Protein AF-A0A078SI77-F1 (afdb_monomer_lite)

Sequence (93 aa):
MDLYIRFWEYSCGVGSIPDWSIIIVRSNFKRNQQENLKDLARFFKEYAPRYGYKYLCTEDDDYKYYQTLGLKLIHRGFFRQYNYGLSLKELEV

Organism: NCBI:txid1339349

pLDDT: mean 90.33, std 7.01, range [67.69, 97.19]

Foldseek 3Di:
DDWDKDQFADDVCPPLDDHLEIEGADDDDPPPRLVVLVVVLVVCLPPSVVVVRWKYKYWLPPVPSCVSFVWAFRDQDPPRITMTMDTSVPTDD

Structure (mmCIF, N/CA/C/O backbone):
data_AF-A0A078SI77-F1
#
_entry.id   AF-A0A078SI77-F1
#
loop_
_atom_site.group_PDB
_atom_site.id
_atom_site.type_symbol
_atom_site.label_atom_id
_atom_site.label_alt_id
_atom_site.label_comp_id
_atom_site.label_asym_id
_atom_site.label_entity_id
_atom_site.label_seq_id
_atom_site.pdbx_PDB_ins_code
_atom_site.Cartn_x
_atom_site.Cartn_y
_atom_site.Cartn_z
_atom_site.occupancy
_atom_site.B_iso_or_equiv
_atom_site.auth_seq_id
_atom_site.auth_comp_id
_atom_site.auth_asym_id
_atom_site.auth_atom_id
_atom_site.pdbx_PDB_model_num
ATOM 1 N N . MET A 1 1 ? -19.579 -1.006 4.523 1.00 67.69 1 MET A N 1
ATOM 2 C CA . MET A 1 1 ? -18.190 -0.526 4.442 1.00 67.69 1 MET A CA 1
ATOM 3 C C . MET A 1 1 ? -17.989 -0.172 2.989 1.00 67.69 1 MET A C 1
ATOM 5 O O . MET A 1 1 ? -18.393 -0.979 2.163 1.00 67.69 1 MET A O 1
ATOM 9 N N . ASP A 1 2 ? -17.508 1.032 2.697 1.00 85.19 2 ASP A N 1
ATOM 10 C CA . ASP A 1 2 ? -17.191 1.436 1.322 1.00 85.19 2 ASP A CA 1
ATOM 11 C C . ASP A 1 2 ? -15.679 1.278 1.154 1.00 85.19 2 ASP A C 1
ATOM 13 O O . ASP A 1 2 ? -14.908 1.958 1.832 1.00 85.19 2 ASP A O 1
ATOM 17 N N . LEU A 1 3 ? -15.266 0.287 0.370 1.00 90.69 3 LEU A N 1
ATOM 18 C CA . LEU A 1 3 ? -13.866 -0.039 0.135 1.00 90.69 3 LEU A CA 1
ATOM 19 C C . LEU A 1 3 ? -13.664 -0.174 -1.366 1.00 90.69 3 LEU A C 1
ATOM 21 O O . LEU A 1 3 ? -14.230 -1.066 -1.994 1.00 90.69 3 LEU A O 1
ATOM 25 N N . TYR A 1 4 ? -12.831 0.701 -1.911 1.00 92.50 4 TYR A N 1
ATOM 26 C CA . TYR A 1 4 ? -12.416 0.669 -3.296 1.00 92.50 4 TYR A CA 1
ATOM 27 C C . TYR A 1 4 ? -10.906 0.480 -3.367 1.00 92.50 4 TYR A C 1
ATOM 29 O O . TYR A 1 4 ? -10.121 1.326 -2.927 1.00 92.50 4 TYR A O 1
ATOM 37 N N . ILE A 1 5 ? -10.519 -0.670 -3.909 1.00 94.12 5 ILE A N 1
ATOM 38 C C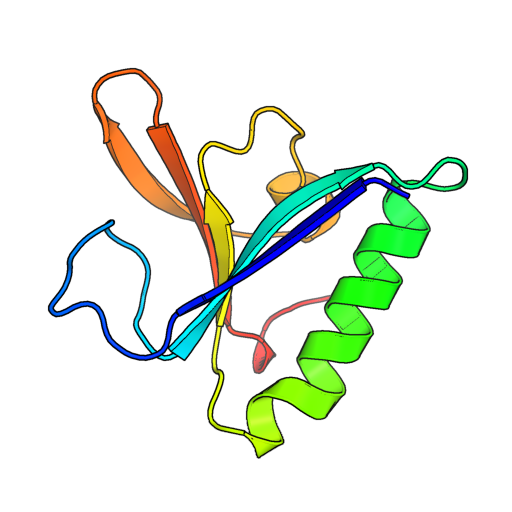A . ILE A 1 5 ? -9.137 -1.084 -4.106 1.00 94.12 5 ILE A CA 1
ATOM 39 C C . ILE A 1 5 ? -8.979 -1.462 -5.569 1.00 94.12 5 ILE A C 1
ATOM 41 O O . ILE A 1 5 ? -9.840 -2.139 -6.132 1.00 94.12 5 ILE A O 1
ATOM 45 N N . ARG A 1 6 ? -7.864 -1.052 -6.168 1.00 94.38 6 ARG A N 1
ATOM 46 C CA . ARG A 1 6 ? -7.470 -1.487 -7.505 1.00 94.38 6 ARG A CA 1
ATOM 47 C C . ARG A 1 6 ? -6.229 -2.351 -7.432 1.00 94.38 6 ARG A C 1
ATOM 49 O O . ARG A 1 6 ? -5.274 -2.038 -6.725 1.00 94.38 6 ARG A O 1
ATOM 56 N N . PHE A 1 7 ? -6.250 -3.402 -8.227 1.00 94.12 7 PHE A N 1
ATOM 57 C CA . PHE A 1 7 ? -5.091 -4.221 -8.511 1.00 94.12 7 PHE A CA 1
ATOM 58 C C . PHE A 1 7 ? -4.469 -3.723 -9.814 1.00 94.12 7 PHE A C 1
ATOM 60 O O . PHE A 1 7 ? -5.139 -3.661 -10.842 1.00 94.12 7 PHE A O 1
ATOM 67 N N . TRP A 1 8 ? -3.220 -3.279 -9.739 1.00 92.94 8 TRP A N 1
ATOM 68 C CA . TRP A 1 8 ? -2.537 -2.554 -10.803 1.00 92.94 8 TRP A CA 1
ATOM 69 C C . TRP A 1 8 ? -1.334 -3.361 -11.284 1.00 92.94 8 TRP A C 1
ATOM 71 O O . TRP A 1 8 ? -0.234 -3.239 -10.748 1.00 92.94 8 TRP A O 1
ATOM 81 N N . GLU A 1 9 ? -1.559 -4.252 -12.248 1.00 91.81 9 GLU A N 1
ATOM 82 C CA . GLU A 1 9 ? -0.556 -5.236 -12.683 1.00 91.81 9 GLU A CA 1
ATOM 83 C C . GLU A 1 9 ? 0.414 -4.676 -13.723 1.00 91.81 9 GLU A C 1
ATOM 85 O O . GLU A 1 9 ? 1.620 -4.877 -13.599 1.00 91.81 9 GLU A O 1
ATOM 90 N N . TYR A 1 10 ? -0.091 -3.946 -14.717 1.00 86.62 10 TYR A N 1
ATOM 91 C CA . TYR A 1 10 ? 0.729 -3.379 -15.780 1.00 86.62 10 TYR A CA 1
ATOM 92 C C . TYR A 1 10 ? 0.132 -2.084 -16.315 1.00 86.62 10 TYR A C 1
ATOM 94 O O . TYR A 1 10 ? -1.047 -2.022 -16.661 1.00 86.62 10 TYR A O 1
ATOM 102 N N . SER A 1 11 ? 0.966 -1.057 -16.399 1.00 78.06 11 SER A N 1
ATOM 103 C CA . SER A 1 11 ? 0.539 0.298 -16.728 1.00 78.06 11 SER A CA 1
ATOM 104 C C . SER A 1 11 ? 1.316 0.955 -17.846 1.00 78.06 11 SER A C 1
ATOM 106 O O . SER A 1 11 ? 0.934 2.042 -18.267 1.00 78.06 11 SER A O 1
ATOM 108 N N . CYS A 1 12 ? 2.419 0.365 -18.316 1.00 79.19 12 CYS A N 1
ATOM 109 C CA . CYS A 1 12 ? 3.355 1.046 -19.220 1.00 79.19 12 CYS A CA 1
ATOM 110 C C . CYS A 1 12 ? 3.800 2.436 -18.702 1.00 79.19 12 CYS A C 1
ATOM 112 O O . CYS A 1 12 ? 4.097 3.323 -19.500 1.00 79.19 12 CYS A O 1
ATOM 114 N N . GLY A 1 13 ? 3.799 2.664 -17.382 1.00 71.81 13 GLY A N 1
ATOM 115 C CA . GLY A 1 13 ? 4.101 3.968 -16.778 1.00 71.81 13 GLY A CA 1
ATOM 116 C C . GLY A 1 13 ? 2.918 4.946 -16.699 1.00 71.81 13 GLY A C 1
ATOM 117 O O . GLY A 1 13 ? 3.088 6.071 -16.221 1.00 71.81 13 GLY A O 1
ATOM 118 N N . VAL A 1 14 ? 1.715 4.542 -17.119 1.00 77.75 14 VAL A N 1
ATOM 119 C CA . VAL A 1 14 ? 0.483 5.325 -16.944 1.00 77.75 14 VAL A CA 1
ATOM 120 C C . VAL A 1 14 ? 0.151 5.448 -15.454 1.00 77.75 14 VAL A C 1
ATOM 122 O O . VAL A 1 14 ? 0.274 4.499 -14.687 1.00 77.75 14 VAL A O 1
ATOM 125 N N . GLY A 1 15 ? -0.271 6.639 -15.026 1.00 76.94 15 GLY A N 1
ATOM 126 C CA . GLY A 1 15 ? -0.709 6.893 -13.649 1.00 76.94 15 GLY A CA 1
ATOM 127 C C . GLY A 1 15 ? 0.420 7.095 -12.634 1.00 76.94 15 GLY A C 1
ATOM 128 O O . GLY A 1 15 ? 0.131 7.386 -11.478 1.00 76.94 15 GLY A O 1
ATOM 129 N N . SER A 1 16 ? 1.692 6.988 -13.045 1.00 86.19 16 SER A N 1
ATOM 130 C CA . SER A 1 16 ? 2.861 7.242 -12.182 1.00 86.19 16 SER A CA 1
ATOM 131 C C . SER A 1 16 ? 2.853 6.437 -10.871 1.00 86.19 16 SER A C 1
ATOM 133 O O . SER A 1 16 ? 3.309 6.908 -9.828 1.00 86.19 16 SER A O 1
ATOM 135 N N . ILE A 1 17 ? 2.321 5.216 -10.939 1.00 89.81 17 ILE A N 1
ATOM 136 C CA . ILE A 1 17 ? 2.320 4.206 -9.879 1.00 89.81 17 ILE A CA 1
ATOM 137 C C . ILE A 1 17 ? 3.092 2.992 -10.414 1.00 89.81 17 ILE A C 1
ATOM 139 O O . ILE A 1 17 ? 2.912 2.649 -11.584 1.00 89.81 17 ILE A O 1
ATOM 143 N N . PRO A 1 18 ? 3.956 2.344 -9.610 1.00 91.31 18 PRO A N 1
ATOM 144 C CA . PRO A 1 18 ? 4.676 1.154 -10.049 1.00 91.31 18 PRO A CA 1
ATOM 145 C C . PRO A 1 18 ? 3.736 0.038 -10.513 1.00 91.31 18 PRO A C 1
ATOM 147 O O . PRO A 1 18 ? 2.664 -0.166 -9.945 1.00 91.31 18 PRO A O 1
ATOM 150 N N . ASP A 1 19 ? 4.166 -0.737 -11.501 1.00 93.69 19 ASP A N 1
ATOM 151 C CA . ASP A 1 19 ? 3.492 -1.986 -11.854 1.00 93.69 19 ASP A CA 1
ATOM 152 C C . ASP A 1 19 ? 3.512 -2.966 -10.672 1.00 93.69 19 ASP A C 1
ATOM 154 O O . ASP A 1 19 ? 4.393 -2.913 -9.805 1.00 93.69 19 ASP A O 1
ATOM 158 N N . TRP A 1 20 ? 2.551 -3.888 -10.653 1.00 95.62 20 TRP A N 1
ATOM 159 C CA . TRP A 1 20 ? 2.333 -4.830 -9.551 1.00 95.62 20 TRP A CA 1
ATOM 160 C C . TRP A 1 20 ? 2.037 -4.134 -8.213 1.00 95.6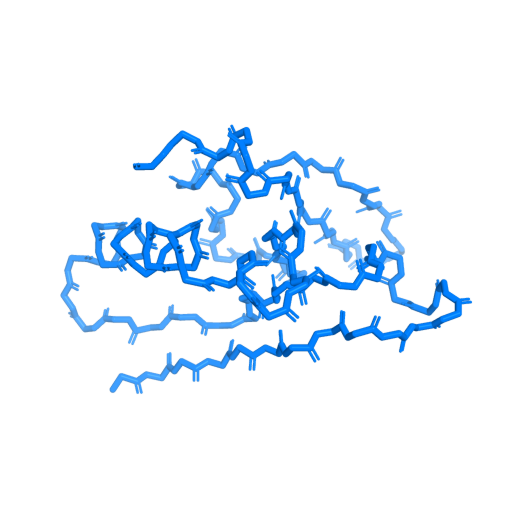2 20 TRP A C 1
ATOM 162 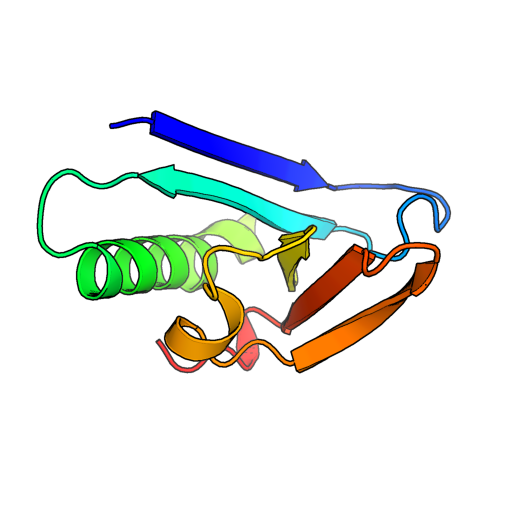O O . TRP A 1 20 ? 2.536 -4.540 -7.157 1.00 95.62 20 TRP A O 1
ATOM 172 N N . SER A 1 21 ? 1.214 -3.085 -8.249 1.00 95.38 21 SER A N 1
ATOM 173 C CA . SER A 1 21 ? 0.766 -2.340 -7.069 1.00 95.38 21 SER A CA 1
ATOM 174 C C . SER A 1 21 ? -0.655 -2.711 -6.664 1.00 95.38 21 SER A C 1
ATOM 176 O O . SER A 1 21 ? -1.524 -2.953 -7.499 1.00 95.38 21 SER A O 1
ATOM 178 N N . ILE A 1 22 ? -0.917 -2.696 -5.363 1.00 96.62 22 ILE A N 1
ATOM 179 C CA . ILE A 1 22 ? -2.271 -2.622 -4.817 1.00 96.62 22 ILE A CA 1
ATOM 180 C C . ILE A 1 22 ? -2.525 -1.168 -4.455 1.00 96.62 22 ILE A C 1
ATOM 182 O O . ILE A 1 22 ? -1.761 -0.587 -3.690 1.00 96.62 22 ILE A O 1
ATOM 186 N N . ILE A 1 23 ? -3.589 -0.578 -4.991 1.00 94.94 23 ILE A N 1
ATOM 187 C CA . ILE A 1 23 ? -3.923 0.828 -4.774 1.00 94.94 23 ILE A CA 1
ATOM 188 C C . ILE A 1 23 ? -5.179 0.908 -3.913 1.00 94.94 23 ILE A C 1
ATOM 190 O O . ILE A 1 23 ? -6.263 0.531 -4.361 1.00 94.94 23 ILE A O 1
ATOM 194 N N . ILE A 1 24 ? -5.046 1.421 -2.692 1.00 94.62 24 ILE A N 1
ATOM 195 C CA . ILE A 1 24 ? -6.187 1.785 -1.849 1.00 94.62 24 ILE A CA 1
ATOM 196 C C . ILE A 1 24 ? -6.658 3.164 -2.305 1.00 94.62 24 ILE A C 1
ATOM 198 O O . ILE A 1 24 ? -5.995 4.166 -2.050 1.00 94.62 24 ILE A O 1
ATOM 202 N N . VAL A 1 25 ? -7.800 3.205 -2.989 1.00 91.81 25 VAL A N 1
ATOM 203 C CA . VAL A 1 25 ? -8.383 4.453 -3.501 1.00 91.81 25 VAL A CA 1
ATOM 204 C C . VAL A 1 25 ? -9.313 5.071 -2.464 1.00 91.81 25 VAL A C 1
ATOM 206 O O . VAL A 1 25 ? -9.298 6.271 -2.216 1.00 91.81 25 VAL A O 1
ATOM 209 N N . ARG A 1 26 ? -10.135 4.240 -1.819 1.00 90.62 26 ARG A N 1
ATOM 210 C CA . ARG A 1 26 ? -11.033 4.674 -0.749 1.00 90.62 26 ARG A CA 1
ATOM 211 C C . ARG A 1 26 ? -11.226 3.552 0.248 1.00 90.62 26 ARG A C 1
ATOM 213 O O . ARG A 1 26 ? -11.510 2.423 -0.133 1.00 90.62 26 ARG A O 1
ATOM 220 N N . SER A 1 27 ? -11.151 3.874 1.530 1.00 88.69 27 SER A N 1
ATOM 221 C CA . SER A 1 27 ? -11.566 2.993 2.616 1.00 88.69 27 SER A CA 1
ATOM 222 C C . SER A 1 27 ? -12.388 3.774 3.641 1.00 88.69 27 SER A C 1
ATOM 224 O O . SER A 1 27 ? -11.942 4.780 4.191 1.00 88.69 27 SER A O 1
ATOM 226 N N . ASN A 1 28 ? -13.610 3.314 3.892 1.00 88.50 28 ASN A N 1
ATOM 227 C CA . ASN A 1 28 ? -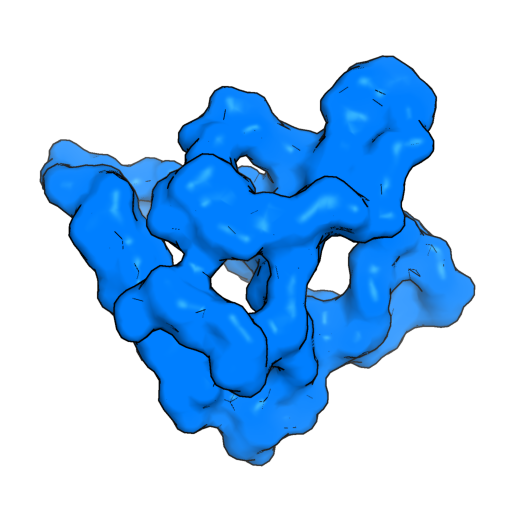14.523 3.893 4.871 1.00 88.50 28 ASN A CA 1
ATOM 228 C C . ASN A 1 28 ? -15.065 2.788 5.790 1.00 88.50 28 ASN A C 1
ATOM 230 O O . ASN A 1 28 ? -16.154 2.223 5.591 1.00 88.50 28 ASN A O 1
ATOM 234 N N . PHE A 1 29 ? -14.252 2.442 6.784 1.00 88.56 29 PHE A N 1
ATOM 235 C CA . PHE A 1 29 ? -14.608 1.568 7.889 1.00 88.56 29 PHE A CA 1
ATOM 236 C C . PHE A 1 29 ? -15.446 2.352 8.907 1.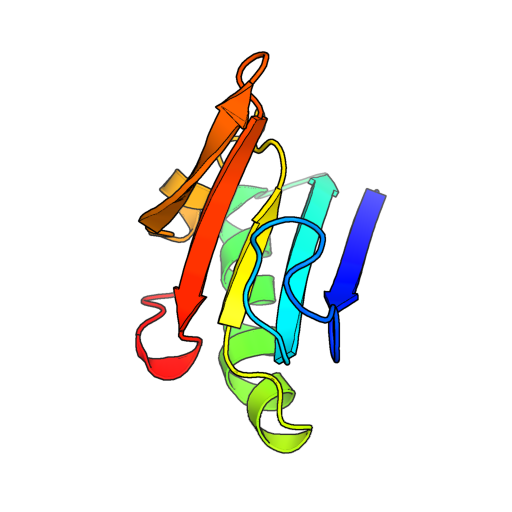00 88.56 29 PHE A C 1
ATOM 238 O O . PHE A 1 29 ? -15.067 3.420 9.377 1.00 88.56 29 PHE A O 1
ATOM 245 N N . LYS A 1 30 ? -16.600 1.797 9.301 1.00 86.75 30 LYS A N 1
ATOM 246 C CA . LYS A 1 30 ? -17.554 2.475 10.204 1.00 86.75 30 LYS A CA 1
ATOM 247 C C . LYS A 1 30 ? -17.032 2.673 11.636 1.00 86.75 30 LYS A C 1
ATOM 249 O O . LYS A 1 30 ? -17.596 3.467 12.381 1.00 86.75 30 LYS A O 1
ATOM 254 N N . ARG A 1 31 ? -16.026 1.899 12.049 1.00 88.81 31 ARG A N 1
ATOM 255 C CA . ARG A 1 31 ? -15.381 1.937 13.370 1.00 88.81 31 ARG A CA 1
ATOM 256 C C . ARG A 1 31 ? -13.887 1.708 13.185 1.00 88.81 31 ARG A C 1
ATOM 258 O O . ARG A 1 31 ? -13.507 1.076 12.203 1.00 88.81 31 ARG A O 1
ATOM 265 N N . ASN A 1 32 ? -13.078 2.214 14.113 1.00 90.62 32 ASN A N 1
ATOM 266 C CA . ASN A 1 32 ? -11.632 1.986 14.195 1.00 90.62 32 ASN A CA 1
ATOM 267 C C . ASN A 1 32 ? -10.919 2.095 12.834 1.00 90.62 32 ASN A C 1
ATOM 269 O O . ASN A 1 32 ? -10.178 1.202 12.437 1.00 90.62 32 ASN A O 1
ATOM 273 N N . GLN A 1 33 ? -11.185 3.180 12.095 1.00 90.88 33 GLN A N 1
ATOM 274 C CA . GLN A 1 33 ? -10.714 3.371 10.717 1.00 90.88 33 GLN A CA 1
ATOM 275 C C . GLN A 1 33 ? -9.212 3.109 10.559 1.00 90.88 33 GLN A C 1
ATOM 277 O O . GLN A 1 33 ? -8.813 2.417 9.630 1.00 90.88 33 GLN A O 1
ATOM 282 N N . GLN A 1 34 ? -8.386 3.643 11.462 1.00 92.31 34 GLN A N 1
ATOM 283 C CA . GLN A 1 34 ? -6.931 3.499 11.379 1.00 92.31 34 GLN A CA 1
ATOM 284 C C . GLN A 1 34 ? -6.464 2.064 11.654 1.00 92.31 34 GLN A C 1
ATOM 286 O O . GLN A 1 34 ? -5.608 1.565 10.932 1.00 92.31 34 GLN A O 1
ATOM 291 N N . GLU A 1 35 ? -7.024 1.394 12.664 1.00 94.38 35 GLU A N 1
ATOM 292 C CA . GLU A 1 35 ? -6.669 0.006 13.002 1.00 94.38 35 GLU A CA 1
ATOM 293 C C . GLU A 1 35 ? -7.086 -0.948 11.882 1.00 94.38 35 GLU A C 1
ATOM 295 O O . GLU A 1 35 ? -6.262 -1.701 11.377 1.00 94.38 35 GLU A O 1
ATOM 300 N N . ASN A 1 36 ? -8.326 -0.828 11.402 1.00 94.12 36 ASN A N 1
ATOM 301 C CA . ASN A 1 36 ? -8.832 -1.656 10.310 1.00 94.12 36 ASN A CA 1
ATOM 302 C C . ASN A 1 36 ? -8.063 -1.430 8.999 1.00 94.12 36 ASN A C 1
ATOM 304 O O . ASN A 1 36 ? -7.861 -2.366 8.226 1.00 94.12 36 ASN A O 1
ATOM 308 N N . LEU A 1 37 ? -7.605 -0.199 8.748 1.00 94.44 37 LEU A N 1
ATOM 309 C CA . LEU A 1 37 ? -6.739 0.100 7.611 1.00 94.44 37 LEU A CA 1
ATOM 310 C C . LEU A 1 37 ? -5.363 -0.569 7.752 1.00 94.44 37 LEU A C 1
ATOM 312 O O . LEU A 1 37 ? -4.853 -1.105 6.769 1.00 94.44 37 LEU A O 1
ATOM 316 N N . LYS A 1 38 ? -4.777 -0.583 8.957 1.00 95.69 38 LYS A N 1
ATOM 317 C CA . LYS A 1 38 ? -3.519 -1.298 9.231 1.00 95.69 38 LYS A CA 1
ATOM 318 C C . LYS A 1 38 ? -3.682 -2.808 9.091 1.00 95.69 38 LYS A C 1
ATOM 320 O O . LYS A 1 38 ? -2.832 -3.445 8.478 1.00 95.69 38 LYS A O 1
ATOM 325 N N . ASP A 1 39 ? -4.782 -3.373 9.577 1.00 95.88 39 ASP A N 1
ATOM 326 C CA . ASP A 1 39 ? -5.063 -4.804 9.438 1.00 95.88 39 ASP A CA 1
ATOM 327 C C . ASP A 1 39 ? -5.261 -5.205 7.971 1.00 95.88 39 ASP A C 1
ATOM 329 O O . ASP A 1 39 ? -4.718 -6.216 7.524 1.00 95.88 39 ASP A O 1
ATOM 333 N N . LEU A 1 40 ? -5.951 -4.375 7.182 1.00 95.50 40 LEU A N 1
ATOM 334 C CA . LEU A 1 40 ? -6.058 -4.556 5.734 1.00 95.50 40 LEU A CA 1
ATOM 335 C C . LEU A 1 40 ? -4.680 -4.497 5.051 1.00 95.50 40 LEU A C 1
ATOM 337 O O . LEU A 1 40 ? -4.366 -5.320 4.191 1.00 95.50 40 LEU A O 1
ATOM 341 N N . ALA A 1 41 ? -3.840 -3.541 5.441 1.00 96.44 41 ALA A N 1
ATOM 342 C CA . ALA A 1 41 ? -2.486 -3.424 4.920 1.00 96.44 41 ALA A CA 1
ATOM 343 C C . ALA A 1 41 ? -1.613 -4.637 5.300 1.00 96.44 41 ALA A C 1
ATOM 345 O O . ALA A 1 41 ? -0.860 -5.138 4.462 1.00 96.44 41 ALA A O 1
ATOM 346 N N . ARG A 1 42 ? -1.771 -5.170 6.520 1.00 97.19 42 ARG A N 1
ATOM 347 C CA . ARG A 1 42 ? -1.110 -6.400 6.980 1.00 97.19 42 ARG A CA 1
ATOM 348 C C . ARG A 1 42 ? -1.558 -7.613 6.168 1.00 97.19 42 ARG A C 1
ATOM 350 O O . ARG A 1 42 ? -0.713 -8.394 5.735 1.00 97.19 42 ARG A O 1
ATOM 357 N N . PHE A 1 43 ? -2.855 -7.725 5.884 1.00 96.69 43 PHE A N 1
ATOM 358 C CA . PHE A 1 43 ? -3.386 -8.759 4.998 1.00 96.69 43 PHE A CA 1
ATOM 359 C C . PHE A 1 43 ? -2.720 -8.706 3.614 1.00 96.69 43 PHE A C 1
ATOM 361 O O . PHE A 1 43 ? -2.223 -9.720 3.122 1.00 96.69 43 PHE A O 1
ATOM 368 N N . PHE A 1 44 ? -2.620 -7.526 2.996 1.00 96.75 44 PHE A N 1
ATOM 369 C CA . PHE A 1 44 ? -1.943 -7.413 1.702 1.00 96.75 44 PHE A CA 1
ATOM 370 C C . PHE A 1 44 ? -0.458 -7.733 1.779 1.00 96.75 44 PHE A C 1
ATOM 372 O O . PHE A 1 44 ? 0.047 -8.436 0.907 1.00 96.75 44 PHE A O 1
ATOM 379 N N . LYS A 1 45 ? 0.231 -7.286 2.828 1.00 96.56 45 LYS A N 1
ATOM 380 C CA . LYS A 1 45 ? 1.638 -7.619 3.055 1.00 96.56 45 LYS A CA 1
ATOM 381 C C . LYS A 1 45 ? 1.880 -9.129 3.099 1.00 96.56 45 LYS A C 1
ATOM 383 O O . LYS A 1 45 ? 2.881 -9.594 2.563 1.00 96.56 45 LYS A O 1
ATOM 388 N N . GLU A 1 46 ? 0.975 -9.890 3.707 1.00 96.81 46 GLU A N 1
ATOM 389 C CA . GLU A 1 46 ? 1.124 -11.337 3.869 1.00 96.81 46 GLU A CA 1
ATOM 390 C C . GLU A 1 46 ? 0.751 -12.134 2.609 1.00 96.81 46 GLU A C 1
ATOM 392 O O . GLU A 1 46 ? 1.457 -13.075 2.226 1.00 96.81 46 GLU A O 1
ATOM 397 N N . TYR A 1 47 ? -0.352 -11.770 1.950 1.00 96.19 47 TYR A N 1
ATOM 398 C CA . TYR A 1 47 ? -0.936 -12.597 0.890 1.00 96.19 47 TYR A CA 1
ATOM 399 C C . TYR A 1 47 ? -0.617 -12.112 -0.519 1.00 96.19 47 TYR A C 1
ATOM 401 O O . TYR A 1 47 ? -0.398 -12.935 -1.407 1.00 96.19 47 TYR A O 1
ATOM 409 N N . ALA A 1 48 ? -0.555 -10.801 -0.747 1.00 96.12 48 ALA A N 1
ATOM 410 C CA . ALA A 1 48 ? -0.403 -10.257 -2.092 1.00 96.12 48 ALA A CA 1
ATOM 411 C C . ALA A 1 48 ? 0.929 -10.613 -2.781 1.00 96.12 48 ALA A C 1
ATOM 413 O O . ALA A 1 48 ? 0.898 -10.885 -3.986 1.00 96.12 48 ALA A O 1
ATOM 414 N N . PRO A 1 49 ? 2.075 -10.728 -2.069 1.00 96.44 49 PRO A N 1
ATOM 415 C CA . PRO A 1 49 ? 3.324 -11.164 -2.689 1.00 96.44 49 PRO A CA 1
ATOM 416 C C . PRO A 1 49 ? 3.249 -12.550 -3.336 1.00 96.44 49 PRO A C 1
ATOM 418 O O . PRO A 1 49 ? 3.970 -12.806 -4.297 1.00 96.44 49 PRO A O 1
ATOM 421 N N . ARG A 1 50 ? 2.352 -13.432 -2.867 1.00 96.44 50 ARG A N 1
ATOM 422 C CA . ARG A 1 50 ? 2.140 -14.767 -3.462 1.00 96.44 50 ARG A CA 1
ATOM 423 C C . ARG A 1 50 ? 1.564 -14.695 -4.878 1.00 96.44 50 ARG A C 1
ATOM 425 O O . ARG A 1 50 ? 1.737 -15.631 -5.647 1.00 96.44 50 ARG A O 1
ATOM 432 N N . TYR A 1 51 ? 0.922 -13.579 -5.214 1.00 95.12 51 TYR A N 1
ATOM 433 C CA . TYR A 1 51 ? 0.334 -13.302 -6.524 1.00 95.12 51 TYR A CA 1
ATOM 434 C C . TYR A 1 51 ? 1.180 -12.320 -7.349 1.00 95.12 51 TYR A C 1
ATOM 436 O O . TYR A 1 51 ? 0.733 -11.836 -8.380 1.00 95.12 51 TYR A O 1
ATOM 444 N N . GLY A 1 52 ? 2.401 -12.005 -6.902 1.00 95.81 52 GLY A N 1
ATOM 445 C CA . GLY A 1 52 ? 3.332 -11.143 -7.633 1.00 95.81 52 GLY A CA 1
ATOM 446 C C . GLY A 1 52 ? 3.214 -9.646 -7.338 1.00 95.81 52 GLY A C 1
ATOM 447 O O . GLY A 1 52 ? 4.065 -8.891 -7.808 1.00 95.81 52 GLY A O 1
ATOM 448 N N . TYR A 1 53 ? 2.246 -9.211 -6.523 1.00 96.94 53 TYR A N 1
ATOM 449 C CA . TYR A 1 53 ? 2.135 -7.813 -6.092 1.00 96.94 53 TYR A CA 1
ATOM 450 C C . TYR A 1 53 ? 3.290 -7.430 -5.164 1.00 96.94 53 TYR A C 1
ATOM 452 O O . TYR A 1 53 ? 3.679 -8.181 -4.270 1.00 96.94 53 TYR A O 1
ATOM 460 N N . LYS A 1 54 ? 3.848 -6.240 -5.379 1.00 96.62 54 LYS A N 1
ATOM 461 C CA . LYS A 1 54 ? 5.091 -5.777 -4.746 1.00 96.62 54 LYS A CA 1
ATOM 462 C C . LYS A 1 54 ? 4.910 -4.518 -3.916 1.00 96.62 54 LYS A C 1
ATOM 464 O O . LYS A 1 54 ? 5.664 -4.326 -2.961 1.00 96.62 54 LYS A O 1
ATOM 469 N N . TYR A 1 55 ? 3.938 -3.683 -4.259 1.00 96.75 55 TYR A N 1
ATOM 470 C CA . TYR A 1 55 ? 3.773 -2.359 -3.669 1.00 96.75 55 TYR A CA 1
ATOM 471 C C . TYR A 1 55 ? 2.361 -2.164 -3.128 1.00 96.75 55 TYR A C 1
ATOM 473 O O . TYR A 1 55 ? 1.394 -2.693 -3.677 1.00 96.75 55 TYR A O 1
ATOM 481 N N . LEU A 1 56 ? 2.257 -1.382 -2.057 1.00 96.88 56 LEU A N 1
ATOM 482 C CA . LEU A 1 56 ? 1.004 -0.816 -1.578 1.00 96.88 56 LEU A CA 1
ATOM 483 C C . LEU A 1 56 ? 1.038 0.686 -1.830 1.00 96.88 56 LEU A C 1
ATOM 485 O O . LEU A 1 56 ? 1.988 1.359 -1.426 1.00 96.88 56 LEU A O 1
ATOM 489 N N . CYS A 1 57 ? 0.005 1.198 -2.486 1.00 95.31 57 CYS A N 1
ATOM 490 C CA . CYS A 1 57 ? -0.094 2.584 -2.909 1.00 95.31 57 CYS A CA 1
ATOM 491 C C . CYS A 1 57 ? -1.440 3.199 -2.531 1.00 95.31 57 CYS A C 1
ATOM 493 O O . CYS A 1 57 ? -2.434 2.501 -2.325 1.00 95.31 57 CYS A O 1
ATOM 495 N N . THR A 1 58 ? -1.467 4.524 -2.482 1.00 93.81 58 THR A N 1
ATOM 496 C CA . THR A 1 58 ? -2.679 5.339 -2.401 1.00 93.81 58 THR A CA 1
ATOM 497 C C . THR A 1 58 ? -2.599 6.407 -3.488 1.00 93.81 58 THR A C 1
ATOM 499 O O . THR A 1 58 ? -1.516 6.916 -3.793 1.00 93.81 58 THR A O 1
ATOM 502 N N . GLU A 1 59 ? -3.731 6.691 -4.126 1.00 88.94 59 GLU A N 1
ATOM 503 C CA . GLU A 1 59 ? -3.854 7.767 -5.113 1.00 88.94 59 GLU A CA 1
ATOM 504 C C . GLU A 1 59 ? -4.675 8.905 -4.522 1.00 88.94 59 GLU A C 1
ATOM 506 O O . GLU A 1 59 ? -5.624 8.633 -3.788 1.00 88.94 59 GLU A O 1
ATOM 511 N N . ASP A 1 60 ? -4.304 10.144 -4.849 1.00 79.44 60 ASP A N 1
ATOM 512 C CA . ASP A 1 60 ? -5.047 11.361 -4.489 1.00 79.44 60 ASP A CA 1
ATOM 513 C C . ASP A 1 60 ? -5.543 11.345 -3.030 1.00 79.44 60 ASP A C 1
ATOM 515 O O . ASP A 1 60 ? -6.725 11.496 -2.721 1.00 79.44 60 ASP A O 1
ATOM 519 N N . ASP A 1 61 ? -4.614 11.026 -2.125 1.00 72.31 61 ASP A N 1
ATOM 520 C CA . ASP A 1 61 ? -4.918 10.573 -0.769 1.00 72.31 61 ASP A CA 1
ATOM 521 C C . ASP A 1 61 ? -5.275 11.723 0.188 1.00 72.31 61 ASP A C 1
ATOM 523 O O . ASP A 1 61 ? -4.583 12.002 1.174 1.00 72.31 61 ASP A O 1
ATOM 527 N N . ASP A 1 62 ? -6.407 12.373 -0.080 1.00 79.19 62 ASP A N 1
ATOM 528 C CA . ASP A 1 62 ? -7.024 13.376 0.795 1.00 79.19 62 ASP A CA 1
ATOM 529 C C . ASP A 1 62 ? -7.387 12.800 2.175 1.00 79.19 62 ASP A C 1
ATOM 531 O O . ASP A 1 62 ? -7.456 13.518 3.179 1.00 79.19 62 ASP A O 1
ATOM 535 N N . TYR A 1 63 ? -7.577 11.481 2.247 1.00 82.94 63 TYR A N 1
ATOM 536 C CA . TYR A 1 63 ? -7.895 10.750 3.470 1.00 82.94 63 TYR A CA 1
ATOM 537 C C . TYR A 1 63 ? -6.677 10.480 4.365 1.00 82.94 63 TYR A C 1
ATOM 539 O O . TYR A 1 63 ? -6.843 9.999 5.490 1.00 82.94 63 TYR A O 1
ATOM 547 N N . LYS A 1 64 ? -5.465 10.828 3.909 1.00 89.25 64 LYS A N 1
ATOM 548 C CA . LYS A 1 64 ? -4.197 10.687 4.642 1.00 89.25 64 LYS A CA 1
ATOM 549 C C . LYS A 1 64 ? -3.878 9.245 5.053 1.00 89.25 64 LYS A C 1
ATOM 551 O O . LYS A 1 64 ? -3.240 9.013 6.088 1.00 89.25 64 LYS A O 1
ATOM 556 N N . TYR A 1 65 ? -4.277 8.261 4.250 1.00 91.50 65 TYR A N 1
ATOM 557 C CA . TYR A 1 65 ? -3.908 6.859 4.456 1.00 91.50 65 TYR A CA 1
ATOM 558 C C . TYR A 1 65 ? -2.386 6.676 4.487 1.00 91.50 65 TYR A C 1
ATOM 560 O O . TYR A 1 65 ? -1.880 5.912 5.309 1.00 91.50 65 TYR A O 1
ATOM 568 N N . TYR A 1 66 ? -1.650 7.447 3.684 1.00 92.88 66 TYR A N 1
ATOM 569 C CA . TYR A 1 66 ? -0.193 7.456 3.633 1.00 92.88 66 TYR A CA 1
ATOM 570 C C . TYR A 1 66 ? 0.441 7.732 5.001 1.00 92.88 66 TYR A C 1
ATOM 572 O O . TYR A 1 66 ? 1.450 7.120 5.331 1.00 92.88 66 TYR A O 1
ATOM 580 N N . GLN A 1 67 ? -0.162 8.590 5.833 1.00 93.12 67 GLN A N 1
ATOM 581 C CA . GLN A 1 67 ? 0.338 8.860 7.186 1.00 93.12 67 GLN A CA 1
ATOM 582 C C . GLN A 1 67 ? 0.111 7.663 8.107 1.00 93.12 67 GLN A C 1
ATOM 584 O O . GLN A 1 67 ? 0.990 7.293 8.878 1.00 93.12 67 GLN A O 1
ATOM 589 N N . THR A 1 68 ? -1.067 7.044 8.009 1.00 93.31 68 THR A N 1
ATOM 590 C CA . THR A 1 68 ? -1.445 5.898 8.851 1.00 93.31 68 THR A CA 1
ATOM 591 C C . THR A 1 68 ? -0.609 4.658 8.531 1.00 93.31 68 THR A C 1
ATOM 593 O O . THR A 1 68 ? -0.295 3.880 9.430 1.00 93.31 68 THR A O 1
ATOM 596 N N . LEU A 1 69 ? -0.269 4.484 7.253 1.00 94.06 69 LEU A N 1
ATOM 597 C CA . LEU A 1 69 ? 0.443 3.328 6.713 1.00 94.06 69 LEU A CA 1
ATOM 598 C C . LEU A 1 69 ? 1.944 3.580 6.486 1.00 94.06 69 LEU A C 1
ATOM 600 O O . LEU A 1 69 ? 2.641 2.687 6.017 1.00 94.06 69 LEU A O 1
ATOM 604 N N . GLY A 1 70 ? 2.447 4.785 6.775 1.00 93.88 70 GLY A N 1
ATOM 605 C CA . GLY A 1 70 ? 3.854 5.143 6.565 1.00 93.88 70 GLY A CA 1
ATOM 606 C C . GLY A 1 70 ? 4.297 5.147 5.094 1.00 93.88 70 GLY A C 1
ATOM 607 O O . GLY A 1 70 ? 5.469 4.909 4.804 1.00 93.88 70 GLY A O 1
ATOM 608 N N . LEU A 1 71 ? 3.381 5.392 4.150 1.00 94.56 71 LEU A N 1
ATOM 609 C CA . LEU A 1 71 ? 3.693 5.394 2.717 1.00 94.56 71 LEU A CA 1
ATOM 610 C C . LEU A 1 71 ? 4.486 6.647 2.325 1.00 94.56 71 LEU A C 1
ATOM 612 O O . LEU A 1 71 ? 4.266 7.743 2.849 1.00 94.56 71 LEU A O 1
ATOM 616 N N . LYS A 1 72 ? 5.395 6.496 1.359 1.00 93.94 72 LYS A N 1
ATOM 617 C CA . LYS A 1 72 ? 6.265 7.579 0.882 1.00 93.94 72 LYS A CA 1
ATOM 618 C C . LYS A 1 72 ? 5.686 8.212 -0.374 1.00 93.94 72 LYS A C 1
ATOM 620 O O . LYS A 1 72 ? 5.048 7.536 -1.172 1.00 93.94 72 LYS A O 1
ATOM 625 N N . LEU A 1 73 ? 5.914 9.509 -0.561 1.00 92.62 73 LEU A N 1
ATOM 626 C CA . LEU A 1 73 ? 5.511 10.197 -1.786 1.00 92.62 73 LEU A CA 1
ATOM 627 C C . LEU A 1 73 ? 6.285 9.604 -2.972 1.00 92.62 73 LEU A C 1
ATOM 629 O O . LEU A 1 73 ? 7.514 9.643 -2.975 1.00 92.62 73 LEU A O 1
ATOM 633 N N . ILE A 1 74 ? 5.569 9.072 -3.963 1.00 91.56 74 ILE A N 1
ATOM 634 C CA . ILE A 1 74 ? 6.161 8.479 -5.175 1.00 91.56 74 ILE A CA 1
ATOM 635 C C . ILE A 1 74 ? 5.999 9.384 -6.394 1.00 91.56 74 ILE A C 1
ATOM 637 O O . ILE A 1 74 ? 6.862 9.399 -7.268 1.00 91.56 74 ILE A O 1
ATOM 641 N N . HIS A 1 75 ? 4.922 10.169 -6.450 1.00 89.25 75 HIS A N 1
ATOM 642 C CA . HIS A 1 75 ? 4.675 11.079 -7.557 1.00 89.25 75 HIS A CA 1
ATOM 643 C C . HIS A 1 75 ? 3.921 12.325 -7.102 1.00 89.25 75 HIS A C 1
ATOM 645 O O . HIS A 1 75 ? 2.982 12.255 -6.309 1.00 89.25 75 HIS A O 1
ATOM 651 N N . ARG A 1 76 ? 4.332 13.467 -7.658 1.00 87.38 76 ARG A N 1
ATOM 652 C CA . ARG A 1 76 ? 3.663 14.757 -7.520 1.00 87.38 76 ARG A CA 1
ATOM 653 C C . ARG A 1 76 ? 3.169 15.195 -8.893 1.00 87.38 76 ARG A C 1
ATOM 655 O O . ARG A 1 76 ? 3.959 15.665 -9.707 1.00 87.38 76 ARG A O 1
ATOM 662 N N . GLY A 1 77 ? 1.873 15.034 -9.114 1.00 79.62 77 GLY A N 1
ATOM 663 C CA . GLY A 1 77 ? 1.193 15.455 -10.326 1.00 79.62 77 GLY A CA 1
ATOM 664 C C . GLY A 1 77 ? 0.791 16.928 -10.299 1.00 79.62 77 GLY A C 1
ATOM 665 O O . GLY A 1 77 ? 0.982 17.659 -9.319 1.00 79.62 77 GLY A O 1
ATOM 666 N N . PHE A 1 78 ? 0.196 17.366 -11.404 1.00 74.06 78 PHE A N 1
ATOM 667 C CA . PHE A 1 78 ? -0.472 18.661 -11.487 1.00 74.06 78 PHE A CA 1
ATOM 668 C C . PHE A 1 78 ? -1.786 18.632 -10.680 1.00 74.06 78 PHE A C 1
ATOM 670 O O . PHE A 1 78 ? -2.332 17.570 -10.400 1.00 74.06 78 PHE A O 1
ATOM 677 N N . PHE A 1 79 ? -2.288 19.798 -10.261 1.00 75.50 79 PHE A N 1
ATOM 678 C CA . PHE A 1 79 ? -3.545 19.927 -9.498 1.00 75.50 79 PHE A CA 1
ATOM 679 C C . PHE A 1 79 ? -3.617 19.155 -8.167 1.00 75.50 79 PHE A C 1
ATOM 681 O O . PHE A 1 79 ? -4.691 18.734 -7.765 1.00 75.50 79 PHE A O 1
ATOM 688 N N . ARG A 1 80 ? -2.494 19.041 -7.440 1.00 71.19 80 ARG A N 1
ATOM 689 C CA . ARG A 1 80 ? -2.415 18.381 -6.116 1.00 71.19 80 ARG A CA 1
ATOM 690 C C . ARG A 1 80 ? -2.692 16.872 -6.128 1.00 71.19 80 ARG A C 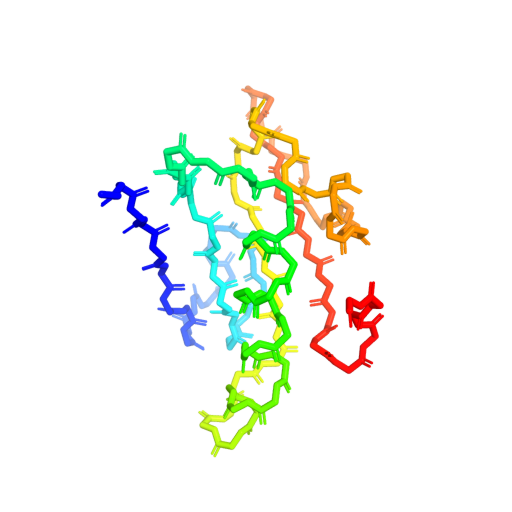1
ATOM 692 O O . ARG A 1 80 ? -2.896 16.308 -5.065 1.00 71.19 80 ARG A O 1
ATOM 699 N N . GLN A 1 81 ? -2.592 16.222 -7.283 1.00 81.19 81 GLN A N 1
ATOM 700 C CA . GLN A 1 81 ? -2.621 14.765 -7.347 1.00 81.19 81 GLN A CA 1
ATOM 701 C C . GLN A 1 81 ? -1.304 14.214 -6.796 1.00 81.19 81 GLN A C 1
ATOM 703 O O . GLN A 1 81 ? -0.246 14.348 -7.419 1.00 81.19 81 GLN A O 1
ATOM 708 N N . TYR A 1 82 ? -1.357 13.636 -5.600 1.00 88.81 82 TYR A N 1
ATOM 709 C CA . TYR A 1 82 ? -0.206 13.010 -4.961 1.00 88.81 82 TYR A CA 1
ATOM 710 C C . TYR A 1 82 ? -0.430 11.511 -4.866 1.00 88.81 82 TYR A C 1
ATOM 712 O O . TYR A 1 82 ? -1.420 11.059 -4.294 1.00 88.81 82 TYR A O 1
ATOM 720 N N . ASN A 1 83 ? 0.530 10.750 -5.382 1.00 91.31 83 ASN A N 1
ATOM 721 C CA . ASN A 1 83 ? 0.539 9.309 -5.206 1.00 91.31 83 ASN A CA 1
ATOM 722 C C . ASN A 1 83 ? 1.559 8.964 -4.134 1.00 91.31 83 ASN A C 1
ATOM 724 O O . ASN A 1 83 ? 2.701 9.444 -4.166 1.00 91.31 83 ASN A O 1
ATOM 728 N N . TYR A 1 84 ? 1.156 8.095 -3.219 1.00 94.19 84 TYR A N 1
ATOM 729 C CA . TYR A 1 84 ? 2.023 7.561 -2.184 1.00 94.19 84 TYR A CA 1
ATOM 730 C C . TYR A 1 84 ? 2.151 6.059 -2.364 1.00 94.19 84 TYR A C 1
ATOM 732 O O . TYR A 1 84 ? 1.232 5.389 -2.827 1.00 94.19 84 TYR A O 1
ATOM 740 N N . GLY A 1 85 ? 3.308 5.518 -2.022 1.00 94.69 85 GLY A N 1
ATOM 741 C CA . GLY A 1 85 ? 3.584 4.107 -2.176 1.00 94.69 85 GLY A CA 1
ATOM 742 C C . GLY A 1 85 ? 4.750 3.648 -1.330 1.00 94.69 85 GLY A C 1
ATOM 743 O O . GLY A 1 85 ? 5.638 4.424 -0.970 1.00 94.69 85 GLY A O 1
ATOM 744 N N . LEU A 1 86 ? 4.735 2.363 -1.009 1.00 96.31 86 LEU A N 1
ATOM 745 C CA . LEU A 1 86 ? 5.840 1.677 -0.361 1.00 96.31 86 LEU A CA 1
ATOM 746 C C . LEU A 1 86 ? 5.855 0.212 -0.798 1.00 96.31 86 LEU A C 1
ATOM 748 O O . LEU A 1 86 ? 4.815 -0.348 -1.156 1.00 96.31 86 LEU A O 1
ATOM 752 N N . SER A 1 87 ? 7.027 -0.423 -0.785 1.00 96.19 87 SER A N 1
ATOM 753 C CA . SER A 1 87 ? 7.077 -1.864 -1.019 1.00 96.19 87 SER A CA 1
ATOM 754 C C . SER A 1 87 ? 6.392 -2.606 0.132 1.00 96.19 87 SER A C 1
ATOM 756 O O . SER A 1 87 ? 6.519 -2.235 1.298 1.00 96.19 87 SER A O 1
ATOM 758 N N . LEU A 1 88 ? 5.691 -3.697 -0.179 1.00 96.12 88 LEU A N 1
ATOM 759 C CA . LEU A 1 88 ? 5.032 -4.526 0.836 1.00 96.12 88 LEU A CA 1
ATOM 760 C C . LEU A 1 88 ? 6.039 -5.094 1.850 1.00 96.12 88 LEU A C 1
ATOM 762 O O . LEU A 1 88 ? 5.701 -5.307 3.011 1.00 96.12 88 LEU A O 1
ATOM 766 N N . LYS A 1 89 ? 7.293 -5.305 1.434 1.00 93.69 89 LYS A N 1
ATOM 767 C CA . LYS A 1 89 ? 8.371 -5.791 2.308 1.00 93.69 89 LYS A CA 1
ATOM 768 C C . LYS A 1 89 ? 8.778 -4.764 3.367 1.00 93.69 89 LYS A C 1
ATOM 770 O O . LYS A 1 89 ? 9.056 -5.153 4.495 1.00 93.69 89 LYS A O 1
ATOM 775 N N . GLU A 1 90 ? 8.794 -3.485 3.004 1.00 93.56 90 GLU A N 1
ATOM 776 C CA . GLU A 1 90 ? 9.194 -2.370 3.876 1.00 93.56 90 GLU A CA 1
ATOM 777 C C . GLU A 1 90 ? 8.029 -1.798 4.692 1.00 93.56 90 GLU A C 1
ATOM 779 O O . GLU A 1 90 ? 8.232 -0.912 5.513 1.00 93.56 90 GLU A O 1
ATOM 784 N N . LEU A 1 91 ? 6.804 -2.267 4.457 1.00 92.50 91 LEU A N 1
ATOM 785 C CA . LEU A 1 91 ? 5.616 -1.761 5.129 1.00 92.50 91 LEU A CA 1
ATOM 786 C C . LEU A 1 91 ? 5.614 -2.146 6.618 1.00 92.50 91 LEU A C 1
ATOM 788 O O . LEU A 1 91 ? 5.507 -3.326 6.956 1.00 92.50 91 LEU A O 1
ATOM 792 N N . GLU A 1 92 ? 5.710 -1.164 7.510 1.00 87.31 92 GLU A N 1
ATOM 793 C CA . GLU A 1 92 ? 5.690 -1.353 8.968 1.00 87.31 92 GLU A CA 1
ATOM 794 C C . GLU A 1 92 ? 4.251 -1.219 9.504 1.00 87.31 92 GLU A C 1
ATOM 796 O O . GLU A 1 92 ? 3.811 -0.130 9.872 1.00 87.31 92 GLU A O 1
ATOM 801 N N . VAL A 1 93 ? 3.491 -2.326 9.495 1.00 81.75 93 VAL A N 1
ATOM 802 C CA . VAL A 1 93 ? 2.069 -2.404 9.912 1.00 81.75 93 VAL A CA 1
ATOM 803 C C . VAL A 1 93 ? 1.775 -3.565 10.849 1.00 81.75 93 VAL A C 1
ATOM 805 O O . VAL A 1 93 ? 2.369 -4.653 10.677 1.00 81.75 93 VAL A O 1
#

Radius of gyration: 12.39 Å; chains: 1; bounding box: 27×35×33 Å

Secondary structure (DSSP, 8-state):
-EEEEEEE---TTGGG--SSEEEEEEEE-SS-HHHHHHHHHHHHHHHGGGGT--EEEEES-TT-HHHHHTPEEEEE-GGG-EEEEEETTT---